Protein AF-A0A521A2P3-F1 (afdb_monomer)

Sequence (121 aa):
YVVAAIISCVLGILIGSFEVGVIIDVAVPALLLIYPISIVLILLTVLPERLATTLMFRAVVFVTLLCSLPEVLGAIFSAEWILRLMATLPLSAYSLGWVLPAFFTFFVILIYNSLNPRDEE

Mean predicted aligned error: 6.86 Å

Solvent-accessible surface area (backbone atoms only — not comparable to full-atom values): 6809 Å² total; per-residue (Å²): 109,70,67,60,52,52,52,52,51,54,52,48,56,58,59,68,70,51,61,70,67,62,52,46,69,57,44,50,42,56,44,51,53,47,52,61,50,52,53,50,51,53,52,49,65,73,42,57,70,93,69,45,37,73,65,49,53,52,51,30,49,49,48,28,52,62,50,25,46,56,55,28,48,31,70,76,65,67,40,68,71,45,52,52,59,38,68,74,39,85,45,30,84,73,77,41,54,29,52,60,59,24,50,50,46,46,53,54,45,51,53,50,50,70,76,53,80,72,74,95,122

Radius of gyration: 18.68 Å; Cα contacts (8 Å, |Δi|>4): 82; chains: 1; bounding box: 38×42×50 Å

Nearest PDB structures (foldseek):
  7ebb-assembly1_B  TM=3.407E-01  e=3.298E+00  Homo sapiens
  7eat-assembly1_B  TM=3.426E-01  e=3.667E+00  Homo sapiens
  5ezm-assembly1_A  TM=4.128E-01  e=8.136E+00  Cupriavidus metallidurans CH34

Secondary structure (DSSP, 8-state):
-HHHHHHHHHHHHHHHTS-HHHHHHHHHHHHHHHHHHHHHHHHHHHS-TTT--HHHHHHHHHHHHHHHHHHHHHHHH--HHHHHHHHHSTTGGGT-TTHHHHHHHHHHHHHHHHH------

pLDDT: mean 86.32, std 10.64, range [39.31, 97.44]

Structure (mmCIF, N/CA/C/O backbone):
data_AF-A0A521A2P3-F1
#
_entry.id   AF-A0A521A2P3-F1
#
loop_
_atom_site.group_PDB
_atom_site.id
_atom_site.type_symbol
_atom_site.label_atom_id
_atom_site.label_alt_id
_atom_site.label_comp_id
_atom_site.label_asym_id
_atom_site.label_entity_id
_atom_site.label_seq_id
_atom_site.pdbx_PDB_ins_code
_atom_site.Cartn_x
_atom_site.Cartn_y
_atom_site.Cartn_z
_atom_site.occupancy
_atom_site.B_iso_or_equiv
_atom_site.auth_seq_id
_atom_site.auth_comp_id
_atom_site.auth_asym_id
_atom_site.auth_atom_id
_atom_site.pdbx_PDB_model_num
ATOM 1 N N . TYR A 1 1 ? -4.221 22.713 -12.789 1.00 85.12 1 TYR A N 1
ATOM 2 C CA . TYR A 1 1 ? -4.607 21.491 -13.525 1.00 85.12 1 TYR A CA 1
ATOM 3 C C . TYR A 1 1 ? -3.854 21.349 -14.849 1.00 85.12 1 TYR A C 1
ATOM 5 O O . TYR A 1 1 ? -3.328 20.275 -15.087 1.00 85.12 1 TYR A O 1
ATOM 13 N N . VAL A 1 2 ? -3.709 22.407 -15.664 1.00 96.31 2 VAL A N 1
ATOM 14 C CA . VAL A 1 2 ? -2.984 22.351 -16.957 1.00 96.31 2 VAL A CA 1
ATOM 15 C C . VAL A 1 2 ? -1.552 21.807 -16.833 1.00 96.31 2 VAL A C 1
ATOM 17 O O . VAL A 1 2 ? -1.187 20.890 -17.555 1.00 96.31 2 VAL A O 1
ATOM 20 N N . VAL A 1 3 ? -0.760 22.303 -15.875 1.00 96.44 3 VAL A N 1
ATOM 21 C CA . VAL A 1 3 ? 0.628 21.841 -15.665 1.00 96.44 3 VAL A CA 1
ATOM 22 C C . VAL A 1 3 ? 0.691 20.351 -15.312 1.00 96.44 3 VAL A C 1
ATOM 24 O O . VAL A 1 3 ? 1.483 19.619 -15.892 1.00 96.44 3 VAL A O 1
ATOM 27 N N . ALA A 1 4 ? -0.178 19.881 -14.412 1.00 95.19 4 ALA A N 1
ATOM 28 C CA . ALA A 1 4 ? -0.247 18.466 -14.047 1.00 95.19 4 ALA A CA 1
ATOM 29 C C . ALA A 1 4 ? -0.643 17.584 -15.242 1.00 95.19 4 ALA A C 1
ATOM 31 O O . ALA A 1 4 ? -0.051 16.528 -15.424 1.00 95.19 4 ALA A O 1
ATOM 32 N N . ALA A 1 5 ? -1.580 18.047 -16.080 1.00 95.38 5 ALA A N 1
ATOM 33 C CA . ALA A 1 5 ? -1.984 17.341 -17.294 1.00 95.38 5 ALA A CA 1
ATOM 34 C C . ALA A 1 5 ? -0.829 17.223 -18.304 1.00 95.38 5 ALA A C 1
ATOM 36 O O . ALA A 1 5 ? -0.614 16.161 -18.881 1.00 95.38 5 ALA A O 1
ATOM 37 N N . ILE A 1 6 ? -0.041 18.290 -18.478 1.00 97.44 6 ILE A N 1
ATOM 38 C CA . ILE A 1 6 ? 1.157 18.257 -19.328 1.00 97.44 6 ILE A CA 1
ATOM 39 C C . ILE A 1 6 ? 2.174 17.253 -18.767 1.00 97.44 6 ILE A C 1
ATOM 41 O O . ILE A 1 6 ? 2.677 16.417 -19.515 1.00 97.44 6 ILE A O 1
ATOM 45 N N . ILE A 1 7 ? 2.428 17.282 -17.455 1.00 97.44 7 ILE A N 1
ATOM 46 C CA . ILE A 1 7 ? 3.354 16.355 -16.789 1.00 97.44 7 ILE A CA 1
ATOM 47 C C . ILE A 1 7 ? 2.893 14.902 -16.957 1.00 97.44 7 ILE A C 1
ATOM 49 O O . ILE A 1 7 ? 3.697 14.060 -17.347 1.00 97.44 7 ILE A O 1
ATOM 53 N N . SER A 1 8 ? 1.612 14.595 -16.726 1.00 94.62 8 SER A N 1
ATOM 54 C CA . SER A 1 8 ? 1.092 13.231 -16.871 1.00 94.62 8 SER A CA 1
ATOM 55 C C . SER A 1 8 ? 1.155 12.730 -18.313 1.00 94.62 8 SER A C 1
ATOM 57 O O . SER A 1 8 ? 1.479 11.566 -18.529 1.00 94.62 8 SER A O 1
ATOM 59 N N . CYS A 1 9 ? 0.897 13.593 -19.303 1.00 95.62 9 CYS A N 1
ATOM 60 C CA . CYS A 1 9 ? 1.022 13.227 -20.715 1.00 95.62 9 CYS A CA 1
ATOM 61 C C . CYS A 1 9 ? 2.475 12.914 -21.089 1.00 95.62 9 CYS A C 1
ATOM 63 O O . CYS A 1 9 ? 2.739 11.894 -21.720 1.00 95.62 9 CYS A O 1
ATOM 65 N N . VAL A 1 10 ? 3.424 13.755 -20.667 1.00 97.31 10 VAL A N 1
ATOM 66 C CA . VAL A 1 10 ? 4.855 13.540 -20.929 1.00 97.31 10 VAL A CA 1
ATOM 67 C C . VAL A 1 10 ? 5.350 12.265 -20.243 1.00 97.31 10 VAL A C 1
ATOM 69 O O . VAL A 1 10 ? 5.974 11.433 -20.897 1.00 97.31 10 VAL A O 1
ATOM 72 N N . LEU A 1 11 ? 5.019 12.067 -18.962 1.00 94.94 11 LEU A N 1
ATOM 73 C CA . LEU A 1 11 ? 5.355 10.842 -18.230 1.00 94.94 11 LEU A CA 1
ATOM 74 C C . LEU A 1 11 ? 4.728 9.602 -18.877 1.00 94.94 11 LEU A C 1
ATOM 76 O O . LEU A 1 11 ? 5.399 8.584 -18.983 1.00 94.94 11 LEU A O 1
ATOM 80 N N . GLY A 1 12 ? 3.485 9.686 -19.357 1.00 93.81 12 GLY A N 1
ATOM 81 C CA . GLY A 1 12 ? 2.817 8.584 -20.051 1.00 93.81 12 GLY A CA 1
ATOM 82 C C . GLY A 1 12 ? 3.518 8.184 -21.352 1.00 93.81 12 GLY A C 1
ATOM 83 O O . GLY A 1 12 ? 3.720 6.996 -21.588 1.00 93.81 12 GLY A O 1
ATOM 84 N N . ILE A 1 13 ? 3.952 9.159 -22.160 1.00 95.81 13 ILE A N 1
ATOM 85 C CA . ILE A 1 13 ? 4.728 8.901 -23.387 1.00 95.81 13 ILE A CA 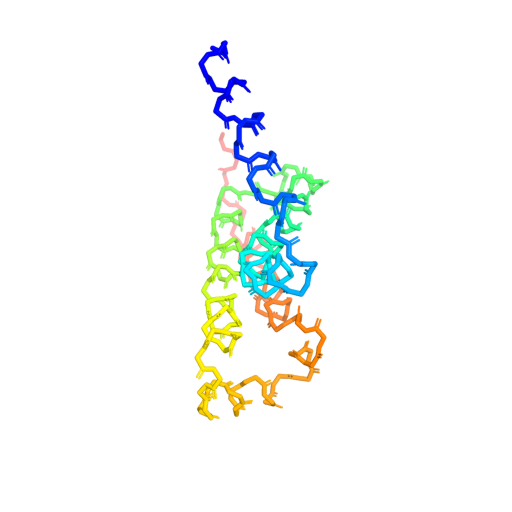1
ATOM 86 C C . ILE A 1 13 ? 6.078 8.254 -23.046 1.00 95.81 13 ILE A C 1
ATOM 88 O O . ILE A 1 13 ? 6.473 7.281 -23.686 1.00 95.81 13 ILE A O 1
ATOM 92 N N . LEU A 1 14 ? 6.772 8.767 -22.026 1.00 95.44 14 LEU A N 1
ATOM 93 C CA . LEU A 1 14 ? 8.047 8.220 -21.551 1.00 95.44 14 LEU A CA 1
ATOM 94 C C . LEU A 1 14 ? 7.900 6.779 -21.059 1.00 95.44 14 LEU A C 1
ATOM 96 O O . LEU A 1 14 ? 8.621 5.901 -21.523 1.00 95.44 14 LEU A O 1
ATOM 100 N N . ILE A 1 15 ? 6.946 6.529 -20.159 1.00 93.62 15 ILE A N 1
ATOM 101 C CA . ILE A 1 15 ? 6.723 5.204 -19.572 1.00 93.62 15 ILE A CA 1
ATOM 102 C C . ILE A 1 15 ? 6.274 4.211 -20.649 1.00 93.62 15 ILE A C 1
ATOM 104 O O . ILE A 1 15 ? 6.778 3.094 -20.696 1.00 93.62 15 ILE A O 1
ATOM 108 N N . GLY A 1 16 ? 5.381 4.627 -21.552 1.00 91.88 16 GLY A N 1
ATOM 109 C CA . GLY A 1 16 ? 4.888 3.795 -22.652 1.00 91.88 16 GLY A CA 1
ATOM 110 C C . GLY A 1 16 ? 5.919 3.501 -23.745 1.00 91.88 16 GLY A C 1
ATOM 111 O O . GLY A 1 16 ? 5.675 2.634 -24.578 1.00 91.88 16 GLY A O 1
ATOM 112 N N . SER A 1 17 ? 7.060 4.197 -23.747 1.00 93.94 17 SER A N 1
ATOM 113 C CA . SER A 1 17 ? 8.176 3.916 -24.658 1.00 93.94 17 SER A CA 1
ATOM 114 C C . SER A 1 17 ? 9.102 2.801 -24.145 1.00 93.94 17 SER A C 1
ATOM 116 O O . SER A 1 17 ? 9.963 2.345 -24.896 1.00 93.94 17 SER A O 1
ATOM 118 N N . PHE A 1 18 ? 8.959 2.367 -22.886 1.00 94.31 18 PHE A N 1
ATOM 119 C CA . PHE A 1 18 ? 9.708 1.234 -22.336 1.00 94.31 18 PHE A CA 1
ATOM 120 C C . PHE A 1 18 ? 9.098 -0.115 -22.733 1.00 94.31 18 PHE A C 1
ATOM 122 O O . PHE A 1 18 ? 7.939 -0.218 -23.132 1.00 94.31 18 PHE A O 1
ATOM 129 N N . GLU A 1 19 ? 9.885 -1.180 -22.579 1.00 95.44 19 GLU A N 1
ATOM 130 C CA . GLU A 1 19 ? 9.392 -2.548 -22.708 1.00 95.44 19 GLU A CA 1
ATOM 131 C C . GLU A 1 19 ? 8.410 -2.885 -21.576 1.00 95.44 19 GLU A C 1
ATOM 133 O O . GLU A 1 19 ? 8.620 -2.514 -20.418 1.00 95.44 19 GLU A O 1
ATOM 138 N N . VAL A 1 20 ? 7.354 -3.638 -21.902 1.00 92.81 20 VAL A N 1
ATOM 139 C CA . VAL A 1 20 ? 6.280 -3.995 -20.960 1.00 92.81 20 VAL A CA 1
ATOM 140 C C . VAL A 1 20 ? 6.822 -4.671 -19.694 1.00 92.81 20 VAL A C 1
ATOM 142 O O . VAL A 1 20 ? 6.314 -4.399 -18.611 1.00 92.81 20 VAL A O 1
ATOM 145 N N . GLY A 1 21 ? 7.879 -5.485 -19.802 1.00 93.88 21 GLY A N 1
ATOM 146 C CA . GLY A 1 21 ? 8.513 -6.131 -18.647 1.00 93.88 21 GLY A CA 1
ATOM 147 C C . GLY A 1 21 ? 9.024 -5.130 -17.606 1.00 93.88 21 GLY A C 1
ATOM 148 O O . GLY A 1 21 ? 8.672 -5.230 -16.437 1.00 93.88 21 GLY A O 1
ATOM 149 N N . VAL A 1 22 ? 9.743 -4.091 -18.043 1.00 92.75 22 VAL A N 1
ATOM 150 C CA . VAL A 1 22 ? 10.265 -3.037 -17.152 1.00 92.75 22 VAL A CA 1
ATOM 151 C C . VAL A 1 22 ? 9.127 -2.264 -16.484 1.00 92.75 22 VAL A C 1
ATOM 153 O O . VAL A 1 22 ? 9.210 -1.920 -15.305 1.00 92.75 22 VAL A O 1
ATOM 156 N N . ILE A 1 23 ? 8.043 -2.004 -17.223 1.00 93.50 23 ILE A N 1
ATOM 157 C CA . ILE A 1 23 ? 6.858 -1.333 -16.675 1.00 93.50 23 ILE A CA 1
ATOM 158 C C . ILE A 1 23 ? 6.246 -2.183 -15.558 1.00 93.50 23 ILE A C 1
ATOM 160 O O . ILE A 1 23 ? 5.920 -1.649 -14.500 1.00 93.50 23 ILE A O 1
ATOM 164 N N . ILE A 1 24 ? 6.109 -3.494 -15.776 1.00 93.00 24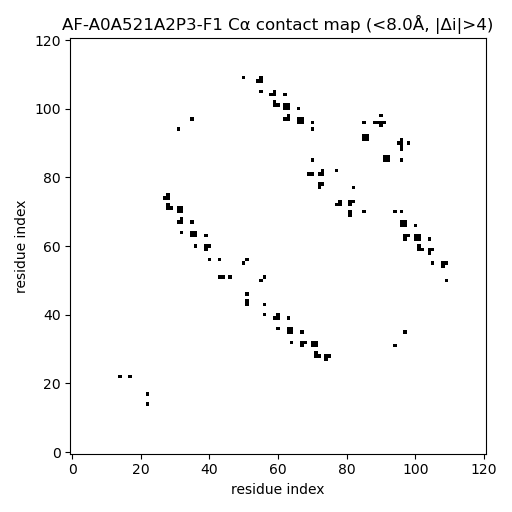 ILE A N 1
ATOM 165 C CA . ILE A 1 24 ? 5.549 -4.427 -14.793 1.00 93.00 24 ILE A CA 1
ATOM 166 C C . ILE A 1 24 ? 6.454 -4.526 -13.562 1.00 93.00 24 ILE A C 1
ATOM 168 O O . ILE A 1 24 ? 5.948 -4.400 -12.450 1.00 93.00 24 ILE A O 1
ATOM 172 N N . ASP A 1 25 ? 7.767 -4.671 -13.733 1.00 91.44 25 ASP A N 1
ATOM 173 C CA . ASP A 1 25 ? 8.714 -4.809 -12.618 1.00 91.44 25 ASP A CA 1
ATOM 174 C C . ASP A 1 25 ? 8.704 -3.592 -11.680 1.00 91.44 25 ASP A C 1
ATOM 176 O O . ASP A 1 25 ? 8.883 -3.729 -10.470 1.00 91.44 25 ASP A O 1
ATOM 180 N N . VAL A 1 26 ? 8.435 -2.397 -12.213 1.00 90.44 26 VAL A N 1
ATOM 181 C CA . VAL A 1 26 ? 8.264 -1.173 -11.414 1.00 90.44 26 VAL A CA 1
ATOM 182 C C . VAL A 1 26 ? 6.840 -1.046 -10.860 1.00 90.44 26 VAL A C 1
ATOM 184 O O . VAL A 1 26 ? 6.648 -0.602 -9.725 1.00 90.44 26 VAL A O 1
ATOM 187 N N . ALA A 1 27 ? 5.825 -1.429 -11.638 1.00 92.56 27 ALA A N 1
ATOM 188 C CA . ALA A 1 27 ? 4.425 -1.309 -11.246 1.00 92.56 27 ALA A CA 1
ATOM 189 C C . ALA A 1 27 ? 4.030 -2.306 -10.152 1.00 92.56 27 ALA A C 1
ATOM 191 O O . ALA A 1 27 ? 3.247 -1.948 -9.277 1.00 92.56 27 ALA A O 1
ATOM 192 N N . VAL A 1 28 ? 4.559 -3.532 -10.170 1.00 92.31 28 VAL A N 1
ATOM 193 C CA . VAL A 1 28 ? 4.193 -4.593 -9.222 1.00 92.31 28 VAL A CA 1
ATOM 194 C C . VAL A 1 28 ? 4.498 -4.193 -7.772 1.00 92.31 28 VAL A C 1
ATOM 196 O O . VAL A 1 28 ? 3.569 -4.229 -6.968 1.00 92.31 28 VAL A O 1
ATOM 199 N N . PRO A 1 29 ? 5.706 -3.729 -7.395 1.00 90.56 29 PRO A N 1
ATOM 200 C CA . PRO A 1 29 ? 5.978 -3.287 -6.025 1.00 90.56 29 PRO A CA 1
ATOM 201 C C . PRO A 1 29 ? 5.099 -2.111 -5.580 1.00 90.56 29 PRO A C 1
ATOM 203 O O . PRO A 1 29 ? 4.634 -2.079 -4.441 1.00 90.56 29 PRO A O 1
ATOM 206 N N . ALA A 1 30 ? 4.835 -1.156 -6.476 1.00 92.50 30 ALA A N 1
ATOM 207 C CA . ALA A 1 30 ? 3.948 -0.031 -6.184 1.00 92.50 30 ALA A CA 1
ATOM 208 C C . ALA A 1 30 ? 2.496 -0.493 -5.984 1.00 92.50 30 ALA A C 1
ATOM 210 O O . ALA A 1 30 ? 1.826 -0.063 -5.042 1.00 92.50 30 ALA A O 1
ATOM 211 N N . LEU A 1 31 ? 2.025 -1.407 -6.838 1.00 93.44 31 LEU A N 1
ATOM 212 C CA . LEU A 1 31 ? 0.709 -2.018 -6.731 1.00 93.44 31 LEU A CA 1
ATOM 213 C C . LEU A 1 31 ? 0.591 -2.743 -5.398 1.00 93.44 31 LEU A C 1
ATOM 215 O O . LEU A 1 31 ? -0.373 -2.468 -4.691 1.00 93.44 31 LEU A O 1
ATOM 219 N N . LEU A 1 32 ? 1.586 -3.565 -5.032 1.00 91.94 32 LEU A N 1
ATOM 220 C CA . LEU A 1 32 ? 1.629 -4.366 -3.804 1.00 91.94 32 LEU A CA 1
ATOM 221 C C . LEU A 1 32 ? 1.447 -3.545 -2.514 1.00 91.94 32 LEU A C 1
ATOM 223 O O . LEU A 1 32 ? 0.925 -4.055 -1.527 1.00 91.94 32 LEU A O 1
ATOM 227 N N . LEU A 1 33 ? 1.822 -2.264 -2.536 1.00 91.44 33 LEU A N 1
ATOM 228 C CA . LEU A 1 33 ? 1.596 -1.339 -1.427 1.00 91.44 33 LEU A CA 1
ATOM 229 C C . LEU A 1 33 ? 0.197 -0.710 -1.452 1.00 91.44 33 LEU A C 1
ATOM 231 O O . LEU A 1 33 ? -0.439 -0.548 -0.414 1.00 91.44 33 LEU A O 1
ATOM 235 N N . ILE A 1 34 ? -0.265 -0.299 -2.634 1.00 93.62 34 ILE A N 1
ATOM 236 C CA . ILE A 1 34 ? -1.493 0.490 -2.791 1.00 93.62 34 ILE A CA 1
ATOM 237 C C . ILE A 1 34 ? -2.737 -0.404 -2.714 1.00 93.62 34 ILE A C 1
ATOM 239 O O . ILE A 1 34 ? -3.718 -0.021 -2.073 1.00 93.62 34 ILE A O 1
ATOM 243 N N . TYR A 1 35 ? -2.709 -1.601 -3.318 1.00 93.38 35 TYR A N 1
ATOM 244 C CA . TYR A 1 35 ? -3.889 -2.470 -3.424 1.00 93.38 35 TYR A CA 1
ATOM 245 C C . TYR A 1 35 ? -4.499 -2.872 -2.066 1.00 93.38 35 TYR A C 1
ATOM 247 O O . TYR A 1 35 ? -5.722 -2.769 -1.945 1.00 93.38 35 TYR A O 1
ATOM 255 N N . PRO A 1 36 ? -3.734 -3.258 -1.021 1.00 93.50 36 PRO A N 1
ATOM 256 C CA . PRO A 1 36 ? -4.306 -3.674 0.259 1.00 93.50 36 PRO A CA 1
ATOM 257 C C . PRO A 1 36 ? -5.048 -2.522 0.926 1.00 93.50 36 PRO A C 1
ATOM 259 O O . PRO A 1 36 ? -6.176 -2.668 1.392 1.00 93.50 36 PRO A O 1
ATOM 262 N N . ILE A 1 37 ? -4.418 -1.346 0.917 1.00 93.56 37 ILE A N 1
ATOM 263 C CA . ILE A 1 37 ? -4.944 -0.131 1.529 1.00 93.56 37 ILE A CA 1
ATOM 264 C C . ILE A 1 37 ? -6.235 0.266 0.818 1.00 93.56 37 ILE A C 1
ATOM 266 O O . ILE A 1 37 ? -7.250 0.481 1.473 1.00 93.56 37 ILE A O 1
ATOM 270 N N . SER A 1 38 ? -6.229 0.315 -0.516 1.00 94.94 38 SER A N 1
ATOM 271 C CA . SER A 1 38 ? -7.417 0.664 -1.295 1.00 94.94 38 SER A CA 1
ATOM 272 C C . SER A 1 38 ? -8.568 -0.316 -1.075 1.00 94.94 38 SER A C 1
ATOM 274 O O . SER A 1 38 ? -9.691 0.129 -0.856 1.00 94.94 38 SER A O 1
ATOM 276 N N . ILE A 1 39 ? -8.313 -1.630 -1.077 1.00 94.50 39 ILE A N 1
ATOM 277 C CA . ILE A 1 39 ? -9.358 -2.637 -0.836 1.00 94.50 39 ILE A CA 1
ATOM 278 C C . ILE A 1 39 ? -9.947 -2.476 0.567 1.00 94.50 39 ILE A C 1
ATOM 280 O O . ILE A 1 39 ? -11.168 -2.446 0.713 1.00 94.50 39 ILE A O 1
ATOM 284 N N . VAL A 1 40 ? -9.107 -2.325 1.594 1.00 94.12 40 VAL A N 1
ATOM 285 C CA . VAL A 1 40 ? -9.568 -2.126 2.976 1.00 94.12 40 VAL A CA 1
ATOM 286 C C . VAL A 1 40 ? -10.377 -0.844 3.112 1.00 94.12 40 VAL A C 1
ATOM 288 O O . VAL A 1 40 ? -11.441 -0.869 3.719 1.00 94.12 40 VAL A O 1
ATOM 291 N N . LEU A 1 41 ? -9.922 0.263 2.522 1.00 92.94 41 LEU A N 1
ATOM 292 C CA . LEU A 1 41 ? -10.654 1.528 2.543 1.00 92.94 41 LEU A CA 1
ATOM 293 C C . LEU A 1 41 ? -12.026 1.396 1.879 1.00 92.94 41 LEU A C 1
ATOM 295 O O . LEU A 1 41 ? -13.015 1.847 2.451 1.00 92.94 41 LEU A O 1
ATOM 299 N N . ILE A 1 42 ? -12.103 0.750 0.711 1.00 94.31 42 ILE A N 1
ATOM 300 C CA . ILE A 1 42 ? -13.374 0.497 0.022 1.00 94.31 42 ILE A CA 1
ATOM 301 C C . ILE A 1 42 ? -14.289 -0.353 0.909 1.00 94.31 42 ILE A C 1
ATOM 303 O O . ILE A 1 42 ? -15.437 0.023 1.125 1.00 94.31 42 ILE A O 1
ATOM 307 N N . LEU A 1 43 ? -13.784 -1.453 1.476 1.00 93.00 43 LEU A N 1
ATOM 308 C CA . LEU A 1 43 ? -14.569 -2.332 2.345 1.00 93.00 43 LEU A CA 1
ATOM 309 C C . LEU A 1 43 ? -15.100 -1.592 3.575 1.00 93.00 43 LEU A C 1
ATOM 311 O O . LEU A 1 43 ? -16.296 -1.650 3.848 1.00 93.00 43 LEU A O 1
ATOM 315 N N . LEU A 1 44 ? -14.233 -0.866 4.285 1.00 91.00 44 LEU A N 1
ATOM 316 C CA . LEU A 1 44 ? -14.601 -0.096 5.474 1.00 91.00 44 LEU A CA 1
ATOM 317 C C . LEU A 1 44 ? -15.544 1.069 5.164 1.00 91.00 44 LEU A C 1
ATOM 319 O O . LEU A 1 44 ? -16.339 1.428 6.023 1.00 91.00 44 LEU A O 1
ATOM 323 N N . THR A 1 45 ? -15.493 1.628 3.953 1.00 91.44 45 THR A N 1
ATOM 324 C CA . THR A 1 45 ? -16.427 2.677 3.506 1.00 91.44 45 THR A CA 1
ATOM 325 C C . THR A 1 45 ? -17.810 2.111 3.175 1.00 91.44 45 THR A C 1
ATOM 327 O O . THR A 1 45 ? -18.811 2.795 3.347 1.00 91.44 45 THR A O 1
ATOM 330 N N . VAL A 1 46 ? -17.886 0.867 2.691 1.00 93.38 46 VAL A N 1
ATOM 331 C CA . VAL A 1 46 ? -19.159 0.188 2.380 1.00 93.38 46 VAL A CA 1
ATOM 332 C C . VAL A 1 46 ? -19.857 -0.335 3.645 1.00 93.38 46 VAL A C 1
ATOM 334 O O . VAL A 1 46 ? -21.060 -0.599 3.630 1.00 93.38 46 VAL A O 1
ATOM 337 N N . LEU A 1 47 ? -19.127 -0.485 4.753 1.00 88.75 47 LEU A N 1
ATOM 338 C CA . LEU A 1 47 ? -19.692 -0.862 6.047 1.00 88.75 47 LEU A CA 1
ATOM 339 C C . LEU A 1 47 ? -20.584 0.259 6.623 1.00 88.75 47 LEU A C 1
ATOM 341 O O . LEU A 1 47 ? -20.318 1.439 6.410 1.00 88.75 47 LEU A O 1
ATOM 345 N N . PRO A 1 48 ? -21.639 -0.091 7.383 1.00 84.44 48 PRO A N 1
ATOM 346 C CA . PRO A 1 48 ? -22.503 0.894 8.024 1.00 84.44 48 PRO A CA 1
ATOM 347 C C . PRO A 1 48 ? -21.727 1.708 9.068 1.00 84.44 48 PRO A C 1
ATOM 349 O O . PRO A 1 48 ? -20.853 1.169 9.751 1.00 84.44 48 PRO A O 1
ATOM 352 N N . GLU A 1 49 ? -22.099 2.979 9.246 1.00 78.06 49 GLU A N 1
ATOM 353 C CA . GLU A 1 49 ? -21.406 3.942 10.125 1.00 78.06 49 GLU A CA 1
ATOM 354 C C . GLU A 1 49 ? -21.216 3.430 11.564 1.00 78.06 49 GLU A C 1
ATOM 356 O O . GLU A 1 49 ? -20.158 3.629 12.153 1.00 78.06 49 GLU A O 1
ATOM 361 N N . ARG A 1 50 ? -22.171 2.640 12.078 1.00 78.62 50 ARG A N 1
ATOM 362 C CA . ARG A 1 50 ? -22.088 1.975 13.394 1.00 78.62 50 ARG A CA 1
ATOM 363 C C . ARG A 1 50 ? -20.860 1.064 13.555 1.00 78.62 50 ARG A C 1
ATOM 365 O O . ARG A 1 50 ? -20.377 0.842 14.660 1.00 78.62 50 ARG A O 1
ATOM 372 N N . LEU A 1 51 ? -20.391 0.459 12.464 1.00 77.31 51 LEU A N 1
ATOM 373 C CA . LEU A 1 51 ? -19.219 -0.422 12.455 1.00 77.31 51 LEU A CA 1
ATOM 374 C C . LEU A 1 51 ? -17.955 0.334 12.032 1.00 77.31 51 LEU A C 1
ATOM 376 O O . LEU A 1 51 ? -16.866 0.013 12.496 1.00 77.31 51 LEU A O 1
ATOM 380 N N . ALA A 1 52 ? -18.086 1.349 11.180 1.00 78.81 52 ALA A N 1
ATOM 381 C CA . ALA A 1 52 ? -16.973 2.108 10.620 1.00 78.81 52 ALA A CA 1
ATOM 382 C C . ALA A 1 52 ? -16.481 3.234 11.552 1.00 78.81 52 ALA A C 1
ATOM 384 O O . ALA A 1 52 ? -16.291 4.373 11.129 1.00 78.81 52 ALA A O 1
ATOM 385 N N . THR A 1 53 ? -16.233 2.927 12.829 1.00 84.69 53 THR A N 1
ATOM 386 C CA . THR A 1 53 ? -15.692 3.924 13.763 1.00 84.69 53 THR A CA 1
ATOM 387 C C . THR A 1 53 ? -14.290 4.376 13.345 1.00 84.69 53 THR A C 1
ATOM 389 O O . THR A 1 53 ? -13.505 3.611 12.775 1.00 84.69 53 THR A O 1
ATOM 392 N N . THR A 1 54 ? -13.916 5.613 13.687 1.00 86.56 54 THR A N 1
ATOM 393 C CA . THR A 1 54 ? -12.581 6.172 13.395 1.00 86.56 54 THR A CA 1
ATOM 394 C C . THR A 1 54 ? -11.447 5.270 13.896 1.00 86.56 54 THR A C 1
ATOM 396 O O . THR A 1 54 ? -10.401 5.161 13.253 1.00 86.56 54 THR A O 1
ATOM 399 N N . LEU A 1 55 ? -11.646 4.591 15.032 1.00 88.12 55 LEU A N 1
ATOM 400 C CA . LEU A 1 55 ? -10.681 3.639 15.585 1.00 88.12 55 LEU A CA 1
ATOM 401 C C . LEU A 1 55 ? -10.544 2.396 14.696 1.00 88.12 55 LEU A C 1
ATOM 403 O O . LEU A 1 55 ? -9.422 1.991 14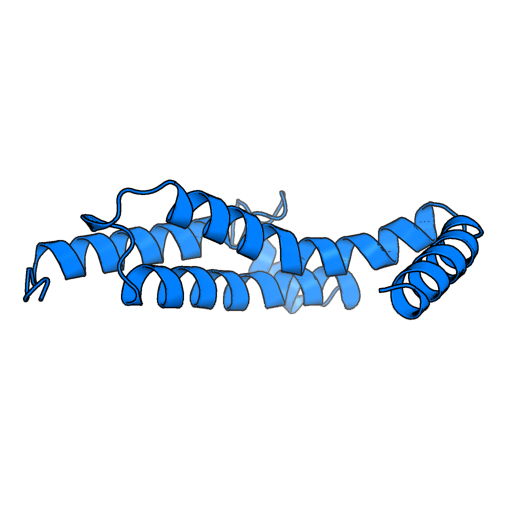.395 1.00 88.12 55 LEU A O 1
ATOM 407 N N . MET A 1 56 ? -11.664 1.837 14.232 1.00 88.62 56 MET A N 1
ATOM 408 C CA . MET A 1 56 ? -11.695 0.691 13.323 1.00 88.62 56 MET A CA 1
ATOM 409 C C . MET A 1 56 ? -10.994 1.001 12.004 1.00 88.62 56 MET A C 1
ATOM 411 O O . MET A 1 56 ? -10.131 0.242 11.564 1.00 88.62 56 MET A O 1
ATOM 415 N N . PHE A 1 57 ? -11.284 2.172 11.440 1.00 91.25 57 PHE A N 1
ATOM 416 C CA . PHE A 1 57 ? -10.663 2.652 10.213 1.00 91.25 57 PHE A CA 1
ATOM 417 C C . PHE A 1 57 ? -9.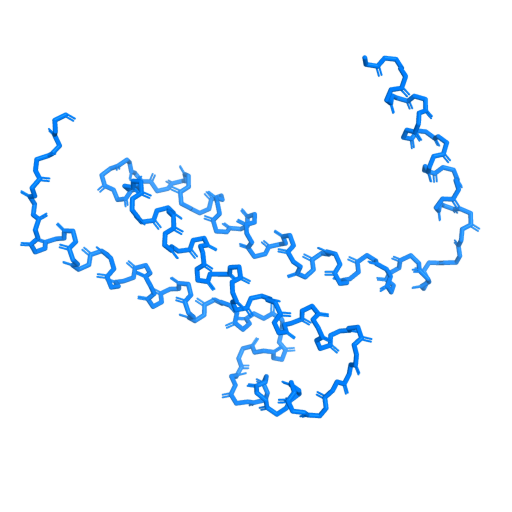144 2.773 10.350 1.00 91.25 57 PHE A C 1
ATOM 419 O O . PHE A 1 57 ? -8.387 2.191 9.575 1.00 91.25 57 PHE A O 1
ATOM 426 N N . ARG A 1 58 ? -8.681 3.473 11.390 1.00 92.06 58 ARG A N 1
ATOM 427 C CA . ARG A 1 58 ? -7.250 3.712 11.613 1.00 92.06 58 ARG A CA 1
ATOM 428 C C . ARG A 1 58 ? -6.489 2.425 11.892 1.00 92.06 58 ARG A C 1
ATOM 430 O O . ARG A 1 58 ? -5.418 2.232 11.330 1.00 92.06 58 ARG A O 1
ATOM 437 N N . ALA A 1 59 ? -7.016 1.555 12.746 1.00 92.19 59 ALA A N 1
ATOM 438 C CA . ALA A 1 59 ? -6.301 0.360 13.166 1.00 92.19 59 ALA A CA 1
ATOM 439 C C . ALA A 1 59 ? -6.243 -0.710 12.067 1.00 92.19 59 ALA A C 1
ATOM 441 O O . ALA A 1 59 ? -5.167 -1.253 11.825 1.00 92.19 59 ALA A O 1
ATOM 442 N N . VAL A 1 60 ? -7.345 -0.976 11.352 1.00 93.44 60 VAL A N 1
ATOM 443 C CA . VAL A 1 60 ? -7.337 -1.963 10.258 1.00 93.44 60 VAL A CA 1
ATOM 444 C C . VAL A 1 60 ? -6.434 -1.488 9.117 1.00 93.44 60 VAL A C 1
ATOM 446 O O . VAL A 1 60 ? -5.609 -2.266 8.638 1.00 93.44 60 VAL A O 1
ATOM 449 N N . VAL A 1 61 ? -6.505 -0.209 8.727 1.00 93.88 61 VAL A N 1
ATOM 450 C CA . VAL A 1 61 ? -5.613 0.360 7.700 1.00 93.88 61 VAL A CA 1
ATOM 451 C C . VAL A 1 61 ? -4.151 0.313 8.149 1.00 93.88 61 VAL A C 1
ATOM 453 O O . VAL A 1 61 ? -3.287 -0.070 7.365 1.00 93.88 61 VAL A O 1
ATOM 456 N N . PHE A 1 62 ? -3.860 0.644 9.408 1.00 94.38 62 PHE A N 1
ATOM 457 C CA . PHE A 1 62 ? -2.495 0.638 9.935 1.00 94.38 62 PHE A CA 1
ATOM 458 C C . PHE A 1 62 ? -1.879 -0.766 9.973 1.00 94.38 62 PHE A C 1
ATOM 460 O O . PHE A 1 62 ? -0.741 -0.950 9.543 1.00 94.38 62 PHE A O 1
ATOM 467 N N . VAL A 1 63 ? -2.633 -1.767 10.435 1.00 93.50 63 VAL A N 1
ATOM 468 C CA . VAL A 1 63 ? -2.175 -3.164 10.440 1.00 93.50 63 VAL A CA 1
ATOM 469 C C . VAL A 1 63 ? -1.983 -3.676 9.013 1.00 93.50 63 VAL A C 1
ATOM 471 O O . VAL A 1 63 ? -0.969 -4.306 8.720 1.00 93.50 63 VAL A O 1
ATOM 474 N N . THR A 1 64 ? -2.906 -3.347 8.107 1.00 93.50 64 THR A N 1
ATOM 475 C CA . THR A 1 64 ? -2.796 -3.704 6.685 1.00 93.50 64 THR A CA 1
ATOM 476 C C . THR A 1 64 ? -1.540 -3.101 6.058 1.00 93.50 64 THR A C 1
ATOM 478 O O . THR A 1 64 ? -0.784 -3.808 5.397 1.00 93.50 64 THR A O 1
ATOM 481 N N . LEU A 1 65 ? -1.270 -1.818 6.323 1.00 93.12 65 LEU A N 1
ATOM 482 C CA . LEU A 1 65 ? -0.069 -1.129 5.859 1.00 93.12 65 LEU A CA 1
ATOM 483 C C . LEU A 1 65 ? 1.195 -1.827 6.373 1.00 93.12 65 LEU A C 1
ATOM 485 O O . LEU A 1 65 ? 2.058 -2.188 5.576 1.00 93.12 65 LEU A O 1
ATOM 489 N N . LEU A 1 66 ? 1.287 -2.078 7.683 1.00 91.94 66 LEU A N 1
ATOM 490 C CA . LEU A 1 66 ? 2.439 -2.754 8.286 1.00 91.94 66 LEU A CA 1
ATOM 491 C C . LEU A 1 66 ? 2.684 -4.141 7.687 1.00 91.94 66 LEU A C 1
ATOM 493 O O . LEU A 1 66 ? 3.827 -4.480 7.391 1.00 91.94 66 LEU A O 1
ATOM 497 N N . CYS A 1 67 ? 1.629 -4.928 7.478 1.00 88.31 67 CYS A N 1
ATOM 498 C CA . CYS A 1 67 ? 1.746 -6.265 6.899 1.00 88.31 67 CYS A CA 1
ATOM 499 C C . CYS A 1 67 ? 2.026 -6.257 5.389 1.00 88.31 67 CYS A C 1
ATOM 501 O O . CYS A 1 67 ? 2.610 -7.217 4.894 1.00 88.31 67 CYS A O 1
ATOM 503 N N . SER A 1 68 ? 1.680 -5.187 4.668 1.00 89.56 68 SER A N 1
ATOM 504 C CA . SER A 1 68 ? 2.019 -5.029 3.245 1.00 89.56 68 SER A CA 1
ATOM 505 C C . SER A 1 68 ? 3.485 -4.635 3.001 1.00 89.56 68 SER A C 1
ATOM 507 O O . SER A 1 68 ? 4.033 -4.928 1.941 1.00 89.56 68 SER A O 1
ATOM 509 N N . LEU A 1 69 ? 4.170 -4.030 3.983 1.00 89.44 69 LEU A N 1
ATOM 510 C CA . LEU A 1 69 ? 5.573 -3.611 3.835 1.00 89.44 69 LEU A CA 1
ATOM 511 C C . LEU A 1 69 ? 6.536 -4.782 3.553 1.00 89.44 69 LEU A C 1
ATOM 513 O O . LEU A 1 69 ? 7.326 -4.666 2.614 1.00 89.44 69 LEU A O 1
ATOM 517 N N . PRO A 1 70 ? 6.486 -5.917 4.285 1.00 85.56 70 PRO A N 1
ATOM 518 C CA . PRO A 1 70 ? 7.262 -7.104 3.935 1.00 85.56 70 PRO A CA 1
ATOM 519 C C . PRO A 1 70 ? 6.994 -7.603 2.512 1.00 85.56 70 PRO A C 1
ATOM 521 O O . PRO A 1 70 ? 7.921 -8.089 1.874 1.00 85.56 70 PRO A O 1
ATOM 524 N N . GLU A 1 71 ? 5.768 -7.457 1.991 1.00 85.25 71 GLU A N 1
ATOM 525 C CA . GLU A 1 71 ? 5.433 -7.874 0.622 1.00 85.25 71 GLU A CA 1
ATOM 526 C C . GLU A 1 71 ? 6.155 -7.055 -0.438 1.00 85.25 71 GLU A C 1
ATOM 528 O O . GLU A 1 71 ? 6.798 -7.609 -1.331 1.00 85.25 71 GLU A O 1
ATOM 533 N N . VAL A 1 72 ? 6.138 -5.738 -0.279 1.00 88.69 72 VAL A N 1
ATOM 534 C CA . VAL A 1 72 ? 6.838 -4.812 -1.173 1.00 88.69 72 VAL A CA 1
ATOM 535 C C . VAL A 1 72 ? 8.352 -5.005 -1.081 1.00 88.69 72 VAL A C 1
ATOM 537 O O . VAL A 1 72 ? 9.040 -5.062 -2.099 1.00 88.69 72 VAL A O 1
ATOM 540 N N . LEU A 1 73 ? 8.886 -5.157 0.135 1.00 88.88 73 LEU A N 1
ATOM 541 C CA . LEU A 1 73 ? 10.315 -5.396 0.349 1.00 88.88 73 LEU A CA 1
ATOM 542 C C . LEU A 1 73 ? 10.766 -6.742 -0.231 1.00 88.88 73 LEU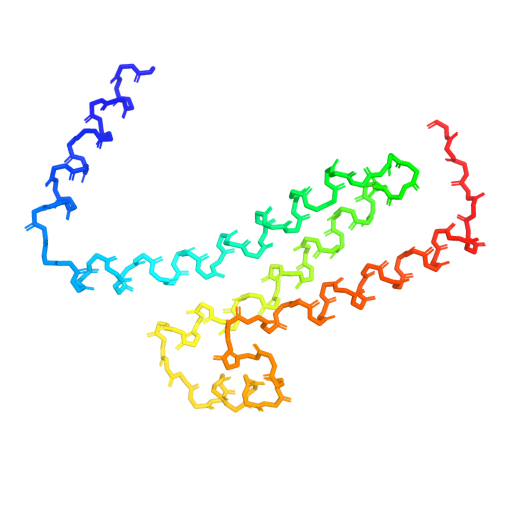 A C 1
ATOM 544 O O . LEU A 1 73 ? 11.855 -6.821 -0.798 1.00 88.88 73 LEU A O 1
ATOM 548 N N . GLY A 1 74 ? 9.938 -7.783 -0.124 1.00 84.75 74 GLY A N 1
ATOM 549 C CA . GLY A 1 74 ? 10.190 -9.086 -0.735 1.00 84.75 74 GLY A CA 1
ATOM 550 C C . GLY A 1 74 ? 10.261 -9.005 -2.257 1.00 84.75 74 GLY A C 1
ATOM 551 O O . GLY A 1 74 ? 11.181 -9.568 -2.845 1.00 84.75 74 GLY A O 1
ATOM 552 N N . ALA A 1 75 ? 9.358 -8.240 -2.876 1.00 84.25 75 ALA A N 1
ATOM 553 C CA . ALA A 1 75 ? 9.338 -8.030 -4.323 1.00 84.25 75 ALA A CA 1
ATOM 554 C C . ALA A 1 75 ? 10.572 -7.267 -4.844 1.00 84.25 75 ALA A C 1
ATOM 556 O O . ALA A 1 75 ? 11.037 -7.547 -5.943 1.00 84.25 75 ALA A O 1
ATOM 557 N N . ILE A 1 76 ? 11.124 -6.331 -4.060 1.00 86.56 76 ILE A N 1
ATOM 558 C CA . ILE A 1 76 ? 12.284 -5.517 -4.470 1.00 86.56 76 ILE A CA 1
ATOM 559 C C . ILE A 1 76 ? 13.613 -6.223 -4.170 1.00 86.56 76 ILE A C 1
ATOM 561 O O . ILE A 1 76 ? 14.518 -6.226 -5.000 1.00 86.56 76 ILE A O 1
ATOM 565 N N . PHE A 1 77 ? 13.759 -6.793 -2.969 1.00 84.25 77 PHE A N 1
ATOM 566 C CA . PHE A 1 77 ? 15.052 -7.266 -2.461 1.00 84.25 77 PHE A CA 1
ATOM 567 C C . PHE A 1 77 ? 15.215 -8.789 -2.471 1.00 84.25 77 PHE A C 1
ATOM 569 O O . PHE A 1 77 ? 16.325 -9.260 -2.236 1.00 84.25 77 PHE A O 1
ATOM 576 N N . SER A 1 78 ? 14.146 -9.566 -2.705 1.00 76.88 78 SER A N 1
ATOM 577 C CA . SER A 1 78 ? 14.173 -11.043 -2.696 1.00 76.88 78 SER A CA 1
ATOM 578 C C . SER A 1 78 ? 14.891 -11.647 -1.476 1.00 76.88 78 SER A C 1
ATOM 580 O O . SER A 1 78 ? 15.569 -12.669 -1.568 1.00 76.88 78 SER A O 1
ATOM 582 N N . ALA A 1 79 ? 14.783 -11.003 -0.309 1.00 77.25 79 ALA A N 1
ATOM 583 C CA . ALA A 1 79 ? 15.524 -11.422 0.873 1.00 77.25 79 ALA A CA 1
ATOM 584 C C . ALA A 1 79 ? 14.961 -12.737 1.446 1.00 77.25 79 ALA A C 1
ATOM 586 O O . ALA A 1 79 ? 13.765 -12.851 1.719 1.00 77.25 79 ALA A O 1
ATOM 587 N N . GLU A 1 80 ? 15.831 -13.720 1.700 1.00 75.31 80 GLU A N 1
ATOM 588 C CA . GLU A 1 80 ? 15.439 -15.065 2.157 1.00 75.31 80 GLU A CA 1
ATOM 589 C C . GLU A 1 80 ? 14.630 -15.066 3.463 1.00 75.31 80 GLU A C 1
ATOM 591 O O . GLU A 1 80 ? 13.745 -15.900 3.651 1.00 75.31 80 GLU A O 1
ATOM 596 N N . TRP A 1 81 ? 14.905 -14.130 4.375 1.00 75.19 81 TRP A N 1
ATOM 597 C CA . TRP A 1 81 ? 14.156 -14.008 5.628 1.00 75.19 81 TRP A CA 1
ATOM 598 C C . TRP A 1 81 ? 12.716 -13.521 5.399 1.00 75.19 81 TRP A C 1
ATOM 600 O O . TRP A 1 81 ? 11.808 -13.972 6.097 1.00 75.19 81 TRP A O 1
ATOM 610 N N . ILE A 1 82 ? 12.493 -12.667 4.391 1.00 74.38 82 ILE A N 1
ATOM 611 C CA . ILE A 1 82 ? 11.160 -12.201 3.984 1.00 74.38 82 ILE A CA 1
ATOM 612 C C . ILE A 1 82 ? 10.405 -13.350 3.326 1.00 74.38 82 ILE A C 1
ATOM 614 O O . ILE A 1 82 ? 9.266 -13.618 3.689 1.00 74.38 82 ILE A O 1
ATOM 618 N N . LEU A 1 83 ? 11.068 -14.084 2.428 1.00 71.62 83 LEU A N 1
ATOM 619 C CA . LEU A 1 83 ? 10.514 -15.270 1.770 1.00 71.62 83 LEU A CA 1
ATOM 620 C C . LEU A 1 83 ? 10.097 -16.346 2.781 1.00 71.62 83 LEU A C 1
ATOM 622 O O . LEU A 1 83 ? 9.030 -16.938 2.643 1.00 71.62 83 LEU A O 1
ATOM 626 N N . ARG A 1 84 ? 10.890 -16.567 3.837 1.00 75.12 84 ARG A N 1
ATOM 627 C CA . ARG A 1 84 ? 10.516 -17.472 4.936 1.00 75.12 84 ARG A CA 1
ATOM 628 C C . ARG A 1 84 ? 9.320 -16.953 5.729 1.00 75.12 84 ARG A C 1
ATOM 630 O O . ARG A 1 84 ? 8.420 -17.737 6.011 1.00 75.12 84 ARG A O 1
ATOM 637 N N . LEU A 1 85 ? 9.283 -15.661 6.067 1.00 70.94 85 LEU A N 1
ATOM 638 C CA . LEU A 1 85 ? 8.148 -15.059 6.775 1.00 70.94 85 LEU A CA 1
ATOM 639 C C . LEU A 1 85 ? 6.862 -15.164 5.942 1.00 70.94 85 LEU A C 1
ATOM 641 O O . LEU A 1 85 ? 5.824 -15.566 6.457 1.00 70.94 85 LEU A O 1
ATOM 645 N N . MET A 1 86 ? 6.949 -14.903 4.640 1.00 69.06 86 MET A N 1
ATOM 646 C CA . MET A 1 86 ? 5.854 -15.106 3.697 1.00 69.06 86 MET A CA 1
ATOM 647 C C . MET A 1 86 ? 5.423 -16.569 3.651 1.00 69.06 86 MET A C 1
ATOM 649 O O . MET A 1 86 ? 4.243 -16.845 3.831 1.00 69.06 86 MET A O 1
ATOM 653 N N . ALA A 1 87 ? 6.349 -17.518 3.504 1.00 70.00 87 ALA A N 1
ATOM 654 C CA . ALA A 1 87 ? 6.033 -18.944 3.404 1.00 70.00 87 ALA A CA 1
ATOM 655 C C . ALA A 1 87 ? 5.283 -19.509 4.627 1.00 70.00 87 ALA A C 1
ATOM 657 O O . ALA A 1 87 ? 4.586 -20.514 4.502 1.00 70.00 87 ALA A O 1
ATOM 658 N N . THR A 1 88 ? 5.387 -18.874 5.802 1.00 71.31 88 THR A N 1
ATOM 659 C CA . THR A 1 88 ? 4.603 -19.273 6.989 1.00 71.31 88 THR A CA 1
ATOM 660 C C . 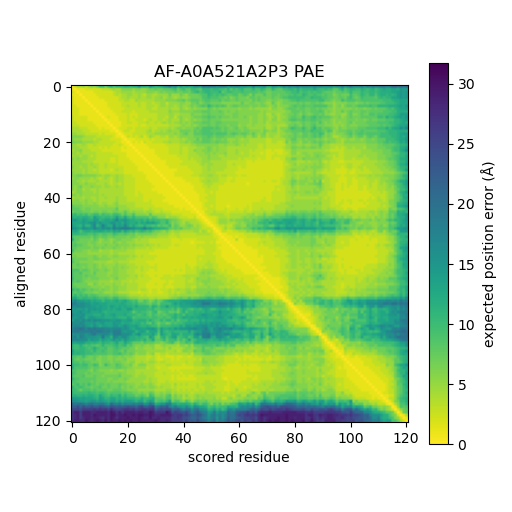THR A 1 88 ? 3.118 -18.910 6.901 1.00 71.31 88 THR A C 1
ATOM 662 O O . THR A 1 88 ? 2.292 -19.544 7.557 1.00 71.31 88 THR A O 1
ATOM 665 N N . LEU A 1 89 ? 2.761 -17.919 6.082 1.00 69.69 89 LEU A N 1
ATOM 666 C CA . LEU A 1 89 ? 1.386 -17.497 5.847 1.00 69.69 89 LEU A CA 1
ATOM 667 C C . LEU A 1 89 ? 0.865 -18.166 4.567 1.00 69.69 89 LEU A C 1
ATOM 669 O O . LEU A 1 89 ? 1.333 -17.828 3.483 1.00 69.69 89 LEU A O 1
ATOM 673 N N . PRO A 1 90 ? -0.143 -19.054 4.635 1.00 66.88 90 PRO A N 1
ATOM 674 C CA . PRO A 1 90 ? -0.612 -19.805 3.464 1.00 66.88 90 PRO A CA 1
ATOM 675 C C . PRO A 1 90 ? -1.162 -18.905 2.342 1.00 66.88 90 PRO A C 1
ATOM 677 O O . PRO A 1 90 ? -1.149 -19.290 1.178 1.00 66.88 90 PRO A O 1
ATOM 680 N N . LEU A 1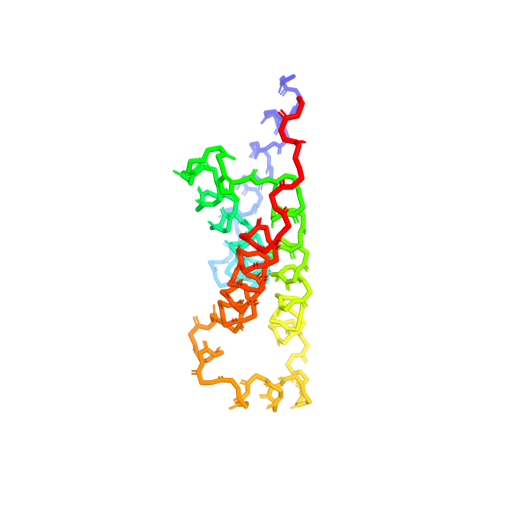 91 ? -1.617 -17.693 2.681 1.00 75.25 91 LEU A N 1
ATOM 681 C CA . LEU A 1 91 ? -2.169 -16.714 1.738 1.00 75.25 91 LEU A CA 1
ATOM 682 C C . LEU A 1 91 ? -1.112 -15.812 1.074 1.00 75.25 91 LEU A C 1
ATOM 684 O O . LEU A 1 91 ? -1.434 -15.084 0.137 1.00 75.25 91 LEU A O 1
ATOM 688 N N . SER A 1 92 ? 0.146 -15.854 1.520 1.00 73.38 92 SER A N 1
ATOM 689 C CA . SER A 1 92 ? 1.223 -15.047 0.927 1.00 73.38 92 SER A CA 1
ATOM 690 C C . SER A 1 92 ? 1.568 -15.479 -0.500 1.00 73.38 92 SER A C 1
ATOM 692 O O . SER A 1 92 ? 1.989 -14.649 -1.301 1.00 73.38 92 SER A O 1
ATOM 694 N N . ALA A 1 93 ? 1.323 -16.751 -0.839 1.00 74.38 93 ALA A N 1
ATOM 695 C CA . ALA A 1 93 ? 1.538 -17.307 -2.174 1.00 74.38 93 ALA A CA 1
ATOM 696 C C . ALA A 1 93 ? 0.707 -16.597 -3.258 1.00 74.38 93 ALA A C 1
ATOM 698 O O . ALA A 1 93 ? 1.080 -16.615 -4.427 1.00 74.38 93 ALA A O 1
ATOM 699 N N . TYR A 1 94 ? -0.397 -15.957 -2.865 1.00 80.56 94 TYR A N 1
ATOM 700 C CA . TYR A 1 94 ? -1.268 -15.180 -3.747 1.00 80.56 94 TYR A CA 1
ATOM 701 C C . TYR A 1 94 ? -1.121 -13.668 -3.550 1.00 80.56 94 TYR A C 1
ATOM 703 O O . TYR A 1 94 ? -1.982 -12.925 -4.013 1.00 80.56 94 TYR A O 1
ATOM 711 N N . SER A 1 95 ? -0.084 -13.211 -2.836 1.00 82.88 95 SER A N 1
ATOM 712 C CA . SER A 1 95 ? 0.039 -11.813 -2.403 1.00 82.88 95 SER A CA 1
ATOM 713 C C . SER A 1 95 ? -1.209 -11.368 -1.637 1.00 82.88 95 SER A C 1
ATOM 715 O O . SER A 1 95 ? -1.862 -10.405 -2.001 1.00 82.88 95 SER A O 1
ATOM 717 N N . LEU A 1 96 ? -1.626 -12.136 -0.628 1.00 84.44 96 LEU A N 1
ATOM 718 C CA . LEU A 1 96 ? -2.765 -11.807 0.239 1.00 84.44 96 LEU A CA 1
ATOM 719 C C . LEU A 1 96 ? -2.392 -11.957 1.723 1.00 84.44 96 LEU A C 1
ATOM 721 O O . LEU A 1 96 ? -3.247 -12.217 2.571 1.00 84.44 96 LEU A O 1
ATOM 725 N N . GLY A 1 97 ? -1.110 -11.807 2.065 1.00 85.00 97 GLY A N 1
ATOM 726 C CA . GLY A 1 97 ? -0.607 -11.993 3.426 1.00 85.00 97 GLY A CA 1
ATOM 727 C C . GLY A 1 97 ? -1.199 -11.004 4.434 1.00 85.00 97 GLY A C 1
ATOM 728 O O . GLY A 1 97 ? -1.354 -11.345 5.605 1.00 85.00 97 GLY A O 1
ATOM 729 N N . TRP A 1 98 ? -1.610 -9.816 3.985 1.00 88.75 98 TRP A N 1
ATOM 730 C CA . TRP A 1 98 ? -2.260 -8.784 4.805 1.00 88.75 98 TRP A CA 1
ATOM 731 C C . TRP A 1 98 ? -3.714 -9.094 5.189 1.00 88.75 98 TRP A C 1
ATOM 733 O O . TRP A 1 98 ? -4.210 -8.536 6.170 1.00 88.75 98 TRP A O 1
ATOM 743 N N . VAL A 1 99 ? -4.403 -9.978 4.459 1.00 90.00 99 VAL A N 1
ATOM 744 C CA . VAL A 1 99 ? -5.841 -10.237 4.648 1.00 90.00 99 VAL A CA 1
ATOM 745 C C . VAL A 1 99 ? -6.110 -10.820 6.035 1.00 90.00 99 VAL A C 1
ATOM 747 O O . VAL A 1 99 ? -6.983 -10.339 6.751 1.00 90.00 99 VAL A O 1
ATOM 750 N N . LEU A 1 100 ? -5.325 -11.817 6.450 1.00 88.56 100 LEU A N 1
ATOM 751 C CA . LEU A 1 100 ? -5.438 -12.453 7.768 1.00 88.56 100 LEU A CA 1
ATOM 752 C C . LEU A 1 100 ? -5.274 -11.436 8.925 1.00 88.56 100 LEU A C 1
ATOM 754 O O . LEU A 1 100 ? -6.183 -11.340 9.752 1.00 88.56 100 LEU A O 1
ATOM 758 N N . PRO A 1 101 ? -4.186 -10.638 8.982 1.00 88.25 101 PRO A N 1
ATOM 759 C CA . PRO A 1 101 ? -4.016 -9.560 9.961 1.00 88.25 101 PRO A CA 1
ATOM 760 C C . PRO A 1 101 ? -5.128 -8.504 9.943 1.00 88.25 101 PRO A C 1
ATOM 762 O O . PRO A 1 101 ? -5.564 -8.051 11.006 1.00 88.25 101 PRO A O 1
ATOM 765 N N . ALA A 1 102 ? -5.598 -8.115 8.755 1.00 91.38 102 ALA A N 1
ATOM 766 C CA . ALA A 1 102 ? -6.661 -7.128 8.597 1.00 91.38 102 ALA A CA 1
ATOM 767 C C . ALA A 1 102 ? -7.989 -7.644 9.165 1.00 91.38 102 ALA A C 1
ATOM 769 O O . ALA A 1 102 ? -8.613 -6.969 9.985 1.00 91.38 102 ALA A O 1
ATOM 770 N N . PHE A 1 103 ? -8.382 -8.870 8.806 1.00 91.06 103 PHE A N 1
ATOM 771 C CA . PHE A 1 103 ? -9.575 -9.516 9.352 1.00 91.06 103 PHE A CA 1
ATOM 772 C C . PHE A 1 103 ? -9.466 -9.739 10.857 1.00 91.06 103 PHE A C 1
ATOM 774 O O . PHE A 1 103 ? -10.414 -9.456 11.586 1.00 91.06 103 PHE A O 1
ATOM 781 N N . PHE A 1 104 ? -8.314 -10.200 11.347 1.00 92.19 104 PHE A N 1
ATOM 782 C CA . PHE A 1 104 ? -8.100 -10.383 12.780 1.00 92.19 104 PHE A CA 1
ATOM 783 C C . PHE A 1 104 ? -8.311 -9.070 13.544 1.00 92.19 104 PHE A C 1
ATOM 785 O O . PHE A 1 104 ? -9.067 -9.020 14.512 1.00 92.19 104 PHE A O 1
ATOM 792 N N . THR A 1 105 ? -7.714 -7.983 13.056 1.00 91.31 105 THR A N 1
ATOM 793 C CA . THR A 1 105 ? -7.835 -6.651 13.661 1.00 91.31 105 THR A CA 1
ATOM 794 C C . THR A 1 105 ? -9.269 -6.128 13.599 1.00 91.31 105 THR A C 1
ATOM 796 O O . THR A 1 105 ? -9.770 -5.584 14.582 1.00 91.31 105 THR A O 1
ATOM 799 N N . PHE A 1 106 ? -9.958 -6.348 12.476 1.00 91.50 106 PHE A N 1
ATOM 800 C CA . PHE A 1 106 ? -11.373 -6.028 12.311 1.00 91.50 106 PHE A CA 1
ATOM 801 C C . PHE A 1 106 ? -12.232 -6.715 13.382 1.00 91.50 106 PHE A C 1
ATOM 803 O O . PHE A 1 106 ? -13.008 -6.048 14.062 1.00 91.50 106 PHE A O 1
ATOM 810 N N . PHE A 1 107 ? -12.060 -8.026 13.588 1.00 91.81 107 PHE A N 1
ATOM 811 C CA . PHE A 1 107 ? -12.812 -8.773 14.602 1.00 91.81 107 PHE A CA 1
ATOM 812 C C . PHE A 1 107 ? -12.484 -8.329 16.029 1.00 91.81 107 PHE A C 1
ATOM 814 O O . PHE A 1 107 ? -13.394 -8.185 16.843 1.00 91.81 107 PHE A O 1
ATOM 821 N N . VAL A 1 108 ? -11.210 -8.076 16.337 1.00 91.75 108 VAL A N 1
ATOM 822 C CA . VAL A 1 108 ? -10.791 -7.595 17.664 1.00 91.75 108 VAL A CA 1
ATOM 823 C C . VAL A 1 108 ? -11.466 -6.266 18.002 1.00 91.75 108 VAL A C 1
ATOM 825 O O . VAL A 1 108 ? -12.009 -6.111 19.095 1.00 91.75 108 VAL A O 1
ATOM 828 N N . ILE A 1 109 ? -11.485 -5.324 17.059 1.00 89.75 109 ILE A N 1
ATOM 829 C CA . ILE A 1 109 ? -12.100 -4.008 17.269 1.00 89.75 109 ILE A CA 1
ATOM 830 C C . ILE A 1 109 ? -13.619 -4.109 17.308 1.00 89.75 109 ILE A C 1
ATOM 832 O O . ILE A 1 109 ? -14.251 -3.438 18.119 1.00 89.75 109 ILE A O 1
ATOM 836 N N . LEU A 1 110 ? -14.211 -4.976 16.487 1.00 90.12 110 LEU A N 1
ATOM 837 C CA . LEU A 1 110 ? -15.645 -5.238 16.520 1.00 90.12 110 LEU A CA 1
ATOM 838 C C . LEU A 1 110 ? -16.089 -5.732 17.904 1.00 90.12 110 LEU A C 1
ATOM 840 O O . LEU A 1 110 ? -17.060 -5.221 18.460 1.00 90.12 110 LEU A O 1
ATOM 844 N N . ILE A 1 111 ? -15.359 -6.694 18.479 1.00 88.81 111 ILE A N 1
ATOM 845 C CA . ILE A 1 111 ? -15.630 -7.215 19.825 1.00 88.81 111 ILE A CA 1
ATOM 846 C C . ILE A 1 111 ? -15.414 -6.117 20.870 1.00 88.81 111 ILE A C 1
ATOM 848 O O . ILE A 1 111 ? -16.253 -5.941 21.750 1.00 88.81 111 ILE A O 1
ATOM 852 N N . TYR A 1 112 ? -14.329 -5.349 20.759 1.00 88.00 112 TYR A N 1
ATOM 853 C CA . TYR A 1 112 ? -14.045 -4.235 21.663 1.00 88.00 112 TYR A CA 1
ATOM 854 C C . TYR A 1 112 ? -15.167 -3.184 21.663 1.00 88.00 112 TYR A C 1
ATOM 856 O O . TYR A 1 112 ? -15.667 -2.825 22.728 1.00 88.00 112 TYR A O 1
ATOM 864 N N . ASN A 1 113 ? -15.630 -2.763 20.482 1.00 84.38 113 ASN A N 1
ATOM 865 C CA . ASN A 1 113 ? -16.743 -1.822 20.332 1.00 84.38 113 ASN A CA 1
ATOM 866 C C . ASN A 1 113 ? -18.062 -2.418 20.850 1.00 84.38 113 ASN A C 1
ATOM 868 O O . ASN A 1 113 ? -18.870 -1.707 21.438 1.00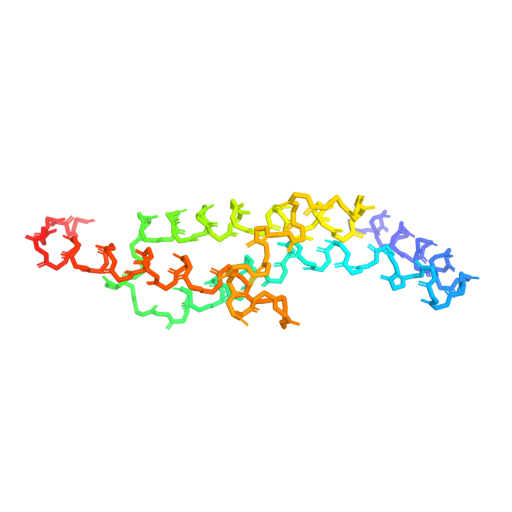 84.38 113 ASN A O 1
ATOM 872 N N . SER A 1 114 ? -18.281 -3.728 20.684 1.00 79.69 114 SER A N 1
ATOM 873 C CA . SER A 1 114 ? -19.475 -4.401 21.209 1.00 79.69 114 SER A CA 1
ATOM 874 C C . SER A 1 114 ? -19.487 -4.519 22.737 1.00 79.69 114 SER A C 1
ATOM 876 O O . SER A 1 114 ? -20.568 -4.570 23.320 1.00 79.69 114 SER A O 1
ATOM 878 N N . LEU A 1 115 ? -18.321 -4.616 23.383 1.00 77.50 115 LEU A N 1
ATOM 879 C CA . LEU A 1 115 ? -18.194 -4.705 24.844 1.00 77.50 115 LEU A CA 1
ATOM 880 C C . LEU A 1 115 ? -18.168 -3.331 25.516 1.00 77.50 115 LEU A C 1
ATOM 882 O O . LEU A 1 115 ? -18.571 -3.205 26.670 1.00 77.50 115 LEU A O 1
ATOM 886 N N . ASN A 1 116 ? -17.706 -2.310 24.798 1.00 72.12 116 ASN A N 1
ATOM 887 C CA . ASN A 1 116 ? -17.669 -0.933 25.259 1.00 72.12 116 ASN A CA 1
ATOM 888 C C . ASN A 1 116 ? -18.539 -0.050 24.348 1.00 72.12 116 ASN A C 1
ATOM 890 O O . ASN A 1 116 ? -17.989 0.738 23.573 1.00 72.12 116 ASN A O 1
ATOM 894 N N . PRO A 1 117 ? -19.882 -0.157 24.438 1.00 61.88 117 PRO A N 1
ATOM 895 C CA . PRO A 1 117 ? -20.805 0.777 23.803 1.00 61.88 117 PRO A CA 1
ATOM 896 C C . PRO A 1 117 ? -20.747 2.111 24.558 1.00 61.88 117 PRO A C 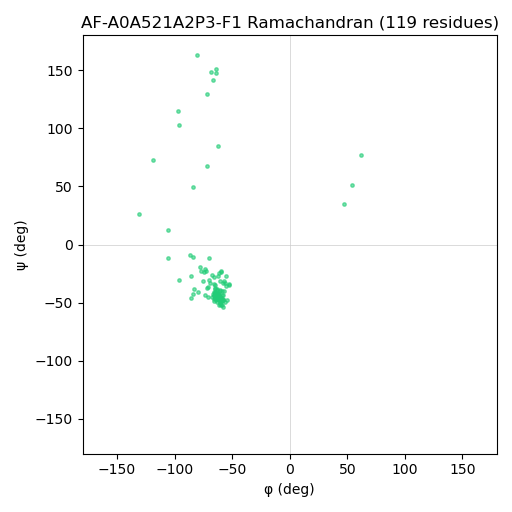1
ATOM 898 O O . PRO A 1 117 ? -21.666 2.464 25.288 1.00 61.88 117 PRO A O 1
ATOM 901 N N . ARG A 1 118 ? -19.613 2.808 24.479 1.00 54.34 118 ARG A N 1
ATOM 902 C CA . ARG A 1 118 ? -19.485 4.172 24.981 1.00 54.34 118 ARG A CA 1
ATOM 903 C C . ARG A 1 118 ? -19.691 5.122 23.818 1.00 54.34 118 ARG A C 1
ATOM 905 O O . ARG A 1 118 ? -18.804 5.280 22.985 1.00 54.34 118 ARG A O 1
ATOM 912 N N . ASP A 1 119 ? -20.897 5.676 23.835 1.00 50.38 119 ASP A N 1
ATOM 913 C CA . ASP A 1 119 ? -21.189 7.073 23.549 1.00 50.38 119 ASP A CA 1
ATOM 914 C C . ASP A 1 119 ? -20.811 7.513 22.129 1.00 50.38 119 ASP A C 1
ATOM 916 O O . ASP A 1 119 ? -19.812 8.188 21.888 1.00 50.38 119 ASP A O 1
ATOM 920 N N . GLU A 1 120 ? -21.663 7.108 21.182 1.00 47.78 120 GLU A N 1
ATOM 921 C CA . GLU A 1 120 ? -21.934 7.900 19.981 1.00 47.78 120 GLU A CA 1
ATOM 922 C C . GLU A 1 120 ? -22.552 9.239 20.446 1.00 47.78 120 GLU A C 1
ATOM 924 O O . GLU A 1 120 ? -23.771 9.352 20.572 1.00 47.78 120 GLU A O 1
ATOM 929 N N . GLU A 1 121 ? -21.708 10.214 20.808 1.00 39.31 121 GLU A N 1
ATOM 930 C CA . GLU A 1 121 ? -22.061 11.647 20.776 1.00 39.31 121 GLU A CA 1
ATOM 931 C C . GLU A 1 121 ? -21.884 12.208 19.360 1.00 39.31 121 GLU A C 1
ATOM 933 O O . GLU A 1 121 ? -20.831 11.932 18.734 1.00 39.31 121 GLU A O 1
#

Foldseek 3Di:
DVVVVVVVVVVCVVLVVDDPVVNCLVVVLVCLQVVQLVVLVVVLVPDDPLLNDPCLNVQLSVLLNVQSVLVSCCSPPVDVVSVVVLVVQPCSVVSCRSVVSSVVSSVVVVVVCVVDVPDPD